Protein AF-A0AAV3SCN1-F1 (afdb_monomer)

Solvent-accessible surface area (backbone atoms only — not comparable to full-atom values): 4745 Å² total; per-residue (Å²): 133,88,58,67,79,30,27,64,89,76,44,72,42,26,37,38,92,87,77,69,56,66,50,48,34,66,60,52,50,52,51,53,53,53,51,52,54,59,50,72,73,51,88,41,89,60,55,76,80,73,83,95,66,82,69,97,70,87,78,89,62,46,75,60,90,82,79,82,81,83,127

Nearest PDB structures (foldseek):
  7oba-assembly1_I  TM=4.381E-01  e=4.670E+00  Homo sapiens

Structure (mmCIF, N/CA/C/O backbone):
data_AF-A0AAV3SCN1-F1
#
_entry.id   AF-A0AAV3SCN1-F1
#
loop_
_atom_site.group_PDB
_atom_site.id
_atom_site.type_symbol
_atom_site.label_atom_id
_ato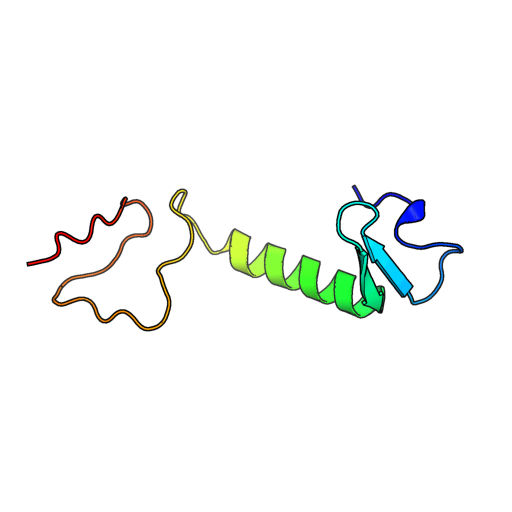m_site.label_alt_id
_atom_site.label_comp_id
_atom_site.label_asym_id
_atom_site.label_entity_id
_atom_site.label_seq_id
_atom_site.pdbx_PDB_ins_code
_atom_site.Cartn_x
_atom_site.Cartn_y
_atom_site.Cartn_z
_atom_site.occupancy
_atom_site.B_iso_or_equiv
_atom_site.auth_seq_id
_atom_site.auth_comp_id
_atom_site.auth_asym_id
_atom_site.auth_atom_id
_atom_site.pdbx_PDB_model_num
ATOM 1 N N . MET A 1 1 ? 0.001 6.411 9.119 1.00 47.25 1 MET A N 1
ATOM 2 C CA . MET A 1 1 ? 1.075 5.874 9.978 1.00 47.25 1 MET A CA 1
ATOM 3 C C . MET A 1 1 ? 0.792 4.403 10.206 1.00 47.25 1 MET A C 1
ATOM 5 O O . MET A 1 1 ? -0.373 4.052 10.343 1.00 47.25 1 MET A O 1
ATOM 9 N N . THR A 1 2 ? 1.805 3.543 10.124 1.00 61.78 2 THR A N 1
ATOM 10 C CA . THR A 1 2 ? 1.671 2.109 10.415 1.00 61.78 2 THR A CA 1
ATOM 11 C C . THR A 1 2 ? 1.560 1.935 11.924 1.00 61.78 2 THR A C 1
ATOM 13 O O . THR A 1 2 ? 2.508 2.259 12.629 1.00 61.78 2 THR A O 1
ATOM 16 N N . LEU A 1 3 ? 0.401 1.485 12.405 1.00 80.19 3 LEU A 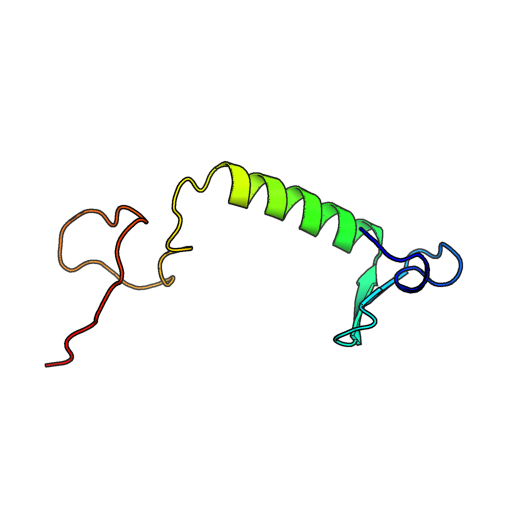N 1
ATOM 17 C CA . LEU A 1 3 ? 0.201 1.109 13.809 1.00 80.19 3 LEU A CA 1
ATOM 18 C C . LEU A 1 3 ? 1.074 -0.112 14.136 1.00 80.19 3 LEU A C 1
ATOM 20 O O . LEU A 1 3 ? 1.163 -0.998 13.279 1.00 80.19 3 LEU A O 1
ATOM 24 N N . GLU A 1 4 ? 1.680 -0.163 15.326 1.00 77.81 4 GLU A N 1
ATOM 25 C CA . GLU A 1 4 ? 2.515 -1.298 15.769 1.00 77.81 4 GLU A CA 1
ATOM 26 C C . GLU A 1 4 ? 1.746 -2.622 15.723 1.00 77.81 4 GLU A C 1
ATOM 28 O O . GLU A 1 4 ? 2.265 -3.627 15.250 1.00 77.81 4 GLU A O 1
ATOM 33 N N . GLU A 1 5 ? 0.457 -2.588 16.057 1.00 83.44 5 GLU A N 1
ATOM 34 C CA . GLU A 1 5 ? -0.472 -3.723 15.986 1.00 83.44 5 GLU A CA 1
ATOM 35 C C . GLU A 1 5 ? -0.605 -4.338 14.583 1.00 83.44 5 GLU A C 1
ATOM 37 O O . GLU A 1 5 ? -1.026 -5.483 14.447 1.00 83.44 5 GLU A O 1
ATOM 42 N N . ASN A 1 6 ? -0.248 -3.614 13.513 1.00 83.12 6 ASN A N 1
ATOM 43 C CA . ASN A 1 6 ? -0.246 -4.203 12.170 1.00 83.12 6 ASN A CA 1
ATOM 44 C C . ASN A 1 6 ? 0.978 -5.097 11.913 1.00 83.12 6 ASN A C 1
ATOM 46 O O . ASN A 1 6 ? 1.062 -5.714 10.854 1.00 83.12 6 ASN A O 1
ATOM 50 N N . ARG A 1 7 ? 1.957 -5.107 12.822 1.00 83.75 7 ARG A N 1
ATOM 51 C CA . ARG A 1 7 ? 3.153 -5.957 12.812 1.00 83.75 7 ARG A CA 1
ATOM 52 C C . ARG A 1 7 ? 3.318 -6.572 14.204 1.00 83.75 7 ARG A C 1
ATOM 54 O O . ARG A 1 7 ? 4.238 -6.182 14.929 1.00 83.75 7 ARG A O 1
ATOM 61 N N . PRO A 1 8 ? 2.413 -7.482 14.603 1.00 74.75 8 PRO A N 1
ATOM 62 C CA . PRO A 1 8 ? 2.470 -8.082 15.927 1.00 74.75 8 PRO A CA 1
ATOM 63 C C . PRO A 1 8 ? 3.863 -8.687 16.146 1.00 74.75 8 PRO A C 1
ATOM 65 O O . PRO A 1 8 ? 4.350 -9.461 15.324 1.00 74.75 8 PRO A O 1
ATOM 68 N N . ASN A 1 9 ? 4.520 -8.273 17.230 1.00 75.00 9 ASN A N 1
ATOM 69 C CA . ASN A 1 9 ? 5.850 -8.724 17.660 1.00 75.00 9 ASN A CA 1
ATOM 70 C C . ASN A 1 9 ? 7.033 -8.343 16.750 1.00 75.00 9 ASN A C 1
ATOM 72 O O . ASN A 1 9 ? 8.101 -8.938 16.865 1.00 75.00 9 ASN A O 1
ATOM 76 N N . GLY A 1 10 ? 6.875 -7.365 15.849 1.00 69.56 10 GLY A N 1
ATOM 77 C CA . GLY A 1 10 ? 7.949 -6.979 14.920 1.00 69.56 10 GLY A CA 1
ATOM 78 C C . GLY A 1 10 ? 8.312 -8.077 13.913 1.00 69.56 10 GLY A C 1
ATOM 79 O O . GLY A 1 10 ? 9.381 -8.028 13.308 1.00 69.56 10 GLY A O 1
ATOM 80 N N . ASP A 1 11 ? 7.421 -9.055 13.746 1.00 71.69 11 ASP A N 1
ATOM 81 C CA . ASP A 1 11 ? 7.617 -10.234 12.915 1.00 71.69 11 ASP A CA 1
ATOM 82 C C . ASP A 1 11 ? 7.586 -9.887 11.414 1.00 71.69 11 ASP A C 1
ATOM 84 O O . ASP A 1 11 ? 7.162 -8.810 10.978 1.00 71.69 11 ASP A O 1
ATOM 88 N N . HIS A 1 12 ? 7.973 -10.847 10.583 1.00 86.50 12 HIS A N 1
ATOM 89 C CA . HIS A 1 12 ? 7.971 -10.747 9.125 1.00 86.50 12 HIS A CA 1
ATOM 90 C C . HIS A 1 12 ? 6.560 -10.677 8.507 1.00 86.50 12 HIS A C 1
ATOM 92 O O . HIS A 1 12 ? 6.396 -10.705 7.284 1.00 86.50 12 HIS A O 1
ATOM 98 N N . ARG A 1 13 ? 5.512 -10.558 9.328 1.00 89.44 13 ARG A N 1
ATOM 99 C CA . ARG A 1 13 ? 4.105 -10.539 8.927 1.00 89.44 13 ARG A CA 1
ATOM 100 C C . ARG A 1 13 ? 3.486 -9.167 9.163 1.00 89.44 13 ARG A C 1
ATOM 102 O O . ARG A 1 13 ? 3.780 -8.464 10.123 1.00 89.44 13 ARG A O 1
ATOM 109 N N . PHE A 1 14 ? 2.610 -8.787 8.249 1.00 91.94 14 PHE A N 1
ATOM 110 C CA . PHE A 1 14 ? 1.759 -7.617 8.354 1.00 91.94 14 PHE A CA 1
ATOM 111 C C . PHE A 1 14 ? 0.303 -8.058 8.314 1.00 91.94 14 PHE A C 1
ATOM 113 O O . PHE A 1 14 ? -0.048 -8.858 7.449 1.00 91.94 14 PHE A O 1
ATOM 120 N N . GLU A 1 15 ? -0.536 -7.478 9.166 1.00 91.88 15 GLU A N 1
ATOM 121 C CA . GLU A 1 15 ? -1.987 -7.648 9.133 1.00 91.88 15 GLU A CA 1
ATOM 122 C C . GLU A 1 15 ? -2.697 -6.306 9.319 1.00 91.88 15 GLU A C 1
ATOM 124 O O . GLU A 1 15 ? -2.398 -5.540 10.229 1.00 91.88 15 GLU A O 1
ATOM 129 N N . CYS A 1 16 ? -3.639 -5.992 8.433 1.00 91.19 16 CYS A N 1
ATOM 130 C CA . CYS A 1 16 ? -4.444 -4.785 8.552 1.00 91.19 16 CYS A CA 1
ATOM 131 C C . CYS A 1 16 ? -5.586 -4.994 9.551 1.00 91.19 16 CYS A C 1
ATOM 133 O O . CYS A 1 16 ? -6.566 -5.663 9.225 1.00 91.19 16 CYS A O 1
ATOM 135 N N . GLN A 1 17 ? -5.541 -4.295 10.685 1.00 90.00 17 GLN A N 1
ATOM 136 C CA . GLN A 1 17 ? -6.566 -4.371 11.742 1.00 90.00 17 GLN A CA 1
ATOM 137 C C . GLN A 1 17 ? -7.983 -3.955 11.298 1.00 90.00 17 GLN A C 1
ATOM 139 O O . GLN A 1 17 ? -8.966 -4.229 11.975 1.00 90.00 17 GLN A O 1
ATOM 144 N N . LYS A 1 18 ? -8.119 -3.273 10.152 1.00 90.44 18 LYS A N 1
ATOM 145 C CA . LYS A 1 18 ? -9.425 -2.823 9.638 1.00 90.44 18 LYS A CA 1
ATOM 146 C C . LYS A 1 18 ? -10.087 -3.796 8.671 1.00 90.44 18 LYS A C 1
ATOM 148 O O . LYS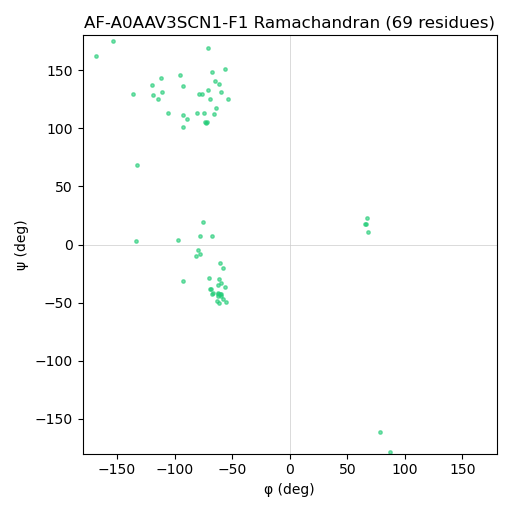 A 1 18 ? -11.306 -3.789 8.562 1.00 90.44 18 LYS A O 1
ATOM 153 N N . CYS A 1 19 ? -9.304 -4.544 7.895 1.00 92.94 19 CYS A N 1
ATOM 154 C CA . CYS A 1 19 ? -9.839 -5.377 6.812 1.00 92.94 19 CYS A CA 1
ATOM 155 C C . CYS A 1 19 ? -9.278 -6.802 6.775 1.00 92.94 19 CYS A C 1
ATOM 157 O O . CYS A 1 19 ? -9.589 -7.533 5.840 1.00 92.94 19 CYS A O 1
ATOM 159 N N . GLY A 1 20 ? -8.429 -7.186 7.733 1.00 90.75 20 GLY A N 1
ATOM 160 C CA . GLY A 1 20 ? -7.838 -8.525 7.812 1.00 90.75 20 GLY A CA 1
ATOM 161 C C . GLY A 1 20 ? -6.841 -8.847 6.695 1.00 90.75 20 GLY A C 1
ATOM 162 O O . GLY A 1 20 ? -6.452 -9.996 6.520 1.00 90.75 20 GLY A O 1
ATOM 163 N N . TYR A 1 21 ? -6.421 -7.861 5.894 1.00 91.00 21 TYR A N 1
ATOM 164 C CA . TYR A 1 21 ? -5.426 -8.088 4.845 1.00 91.00 21 TYR A CA 1
ATOM 165 C C . TYR A 1 21 ? -4.080 -8.460 5.471 1.00 91.00 21 TYR A C 1
ATOM 167 O O . TYR A 1 21 ? -3.441 -7.604 6.087 1.00 91.00 21 TYR A O 1
ATOM 175 N N . ALA A 1 22 ? -3.648 -9.704 5.264 1.00 92.56 22 ALA A N 1
ATOM 176 C CA . ALA A 1 22 ? -2.415 -10.243 5.820 1.00 92.56 22 ALA A CA 1
ATOM 177 C C . ALA A 1 22 ? -1.425 -10.672 4.726 1.00 92.56 22 ALA A C 1
ATOM 179 O O . ALA A 1 22 ? -1.777 -11.421 3.816 1.00 92.56 22 ALA A O 1
ATOM 180 N N . VAL A 1 23 ? -0.179 -10.199 4.809 1.00 93.25 23 VAL A N 1
ATOM 181 C CA . VAL A 1 23 ? 0.926 -10.521 3.879 1.00 93.25 23 VAL A CA 1
ATOM 182 C C . VAL A 1 23 ? 2.281 -10.382 4.583 1.00 93.25 23 VAL A C 1
ATOM 184 O O . VAL A 1 23 ? 2.349 -9.906 5.712 1.00 93.25 23 VAL A O 1
ATOM 187 N N . HIS A 1 24 ? 3.383 -10.729 3.914 1.00 93.06 24 HIS A N 1
ATOM 188 C CA . HIS A 1 24 ? 4.727 -10.448 4.428 1.00 93.06 24 HIS A CA 1
ATOM 189 C C . HIS A 1 24 ? 4.967 -8.936 4.586 1.00 93.06 24 HIS A C 1
ATOM 191 O O . HIS A 1 24 ? 4.604 -8.138 3.710 1.00 93.06 24 HIS A O 1
ATOM 197 N N . ALA A 1 25 ? 5.605 -8.531 5.683 1.00 90.44 25 ALA A N 1
ATOM 198 C CA . ALA A 1 25 ? 5.818 -7.131 6.035 1.00 90.44 25 ALA A CA 1
ATOM 199 C C . ALA A 1 25 ? 6.647 -6.380 4.979 1.00 90.44 25 ALA A C 1
ATOM 201 O O . ALA A 1 25 ? 6.279 -5.262 4.601 1.00 90.44 25 ALA A O 1
ATOM 202 N N . ASP A 1 26 ? 7.706 -7.007 4.459 1.00 91.12 26 ASP A N 1
ATOM 203 C CA . ASP A 1 26 ? 8.560 -6.429 3.407 1.00 91.12 26 ASP A CA 1
ATOM 204 C C . ASP A 1 26 ? 7.850 -6.335 2.060 1.00 91.12 26 ASP A C 1
ATOM 206 O O . ASP A 1 26 ? 7.960 -5.325 1.364 1.00 91.12 26 ASP A O 1
ATOM 210 N N . TYR A 1 27 ? 7.035 -7.336 1.718 1.00 92.62 27 TYR A N 1
ATOM 211 C CA . TYR A 1 27 ? 6.214 -7.291 0.512 1.00 92.62 27 TYR A CA 1
ATOM 212 C C . TYR A 1 27 ? 5.215 -6.128 0.573 1.00 92.62 27 TYR A C 1
ATOM 214 O O . TYR A 1 27 ? 5.077 -5.359 -0.382 1.00 92.62 27 TYR A O 1
ATOM 222 N N . ASN A 1 28 ? 4.554 -5.943 1.721 1.00 92.31 28 ASN A N 1
ATOM 223 C CA . ASN A 1 28 ? 3.660 -4.809 1.934 1.00 92.31 28 ASN A CA 1
ATOM 224 C C . ASN A 1 28 ? 4.406 -3.469 1.843 1.00 92.31 28 ASN A C 1
ATOM 226 O O . ASN A 1 28 ? 3.915 -2.526 1.219 1.00 92.31 28 ASN A O 1
ATOM 230 N N . ALA A 1 29 ? 5.603 -3.382 2.432 1.00 90.62 29 ALA A N 1
ATOM 231 C CA . ALA A 1 29 ? 6.441 -2.189 2.365 1.00 90.62 29 ALA A CA 1
ATOM 232 C C . ALA A 1 29 ? 6.826 -1.853 0.915 1.00 90.62 29 ALA A C 1
ATOM 234 O O . ALA A 1 29 ? 6.574 -0.733 0.461 1.00 90.62 29 ALA A O 1
ATOM 235 N N . ALA A 1 30 ? 7.333 -2.831 0.159 1.00 94.38 30 ALA A N 1
ATOM 236 C CA . ALA A 1 30 ? 7.683 -2.678 -1.250 1.00 94.38 30 ALA A CA 1
ATOM 237 C C . ALA A 1 30 ? 6.476 -2.228 -2.089 1.00 94.38 30 ALA A C 1
ATOM 239 O O . ALA A 1 30 ? 6.565 -1.253 -2.839 1.00 94.38 30 ALA A O 1
ATOM 240 N N . LYS A 1 31 ? 5.311 -2.864 -1.902 1.00 91.56 31 LYS A N 1
ATOM 241 C CA . LYS A 1 31 ? 4.059 -2.502 -2.584 1.00 91.56 31 LYS A CA 1
ATOM 242 C C . LYS A 1 31 ? 3.629 -1.066 -2.276 1.00 91.56 31 LYS A C 1
ATOM 244 O O . LYS A 1 31 ? 3.238 -0.335 -3.188 1.00 91.56 31 LYS A O 1
ATOM 249 N N . ASN A 1 32 ? 3.733 -0.630 -1.022 1.00 90.19 32 ASN A N 1
ATOM 250 C CA . ASN A 1 32 ? 3.383 0.733 -0.616 1.00 90.19 32 ASN A CA 1
ATOM 251 C C . ASN A 1 32 ? 4.325 1.782 -1.225 1.00 90.19 32 ASN A C 1
ATOM 253 O O . ASN A 1 32 ? 3.856 2.814 -1.717 1.00 90.19 32 ASN A O 1
ATOM 257 N N . ILE A 1 33 ? 5.634 1.511 -1.253 1.00 91.19 33 ILE A N 1
ATOM 258 C CA . ILE A 1 33 ? 6.618 2.380 -1.912 1.00 91.19 33 ILE A CA 1
ATOM 259 C C . ILE A 1 33 ? 6.355 2.448 -3.418 1.00 91.19 33 ILE A C 1
ATOM 261 O O . ILE A 1 33 ? 6.230 3.547 -3.963 1.00 91.19 33 ILE A O 1
ATOM 265 N N . ALA A 1 34 ? 6.171 1.307 -4.086 1.00 89.50 34 ALA A N 1
ATOM 266 C CA . ALA A 1 34 ? 5.835 1.264 -5.507 1.00 89.50 34 ALA A CA 1
ATOM 267 C C . ALA A 1 34 ? 4.574 2.093 -5.803 1.00 89.50 34 ALA A C 1
ATOM 269 O O . ALA A 1 34 ? 4.590 2.988 -6.650 1.00 89.50 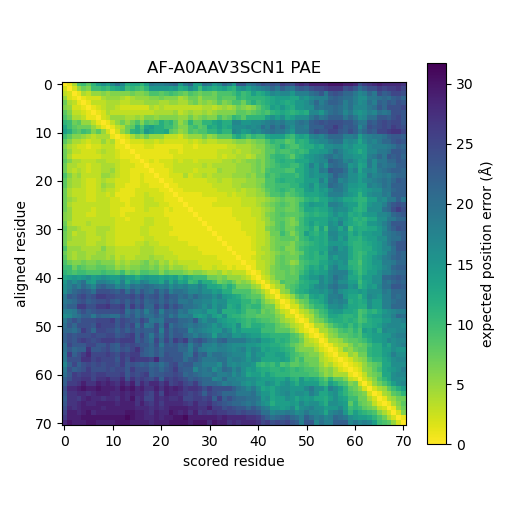34 ALA A O 1
ATOM 270 N N . MET A 1 35 ? 3.499 1.891 -5.035 1.00 85.81 35 MET A N 1
ATOM 271 C CA . MET A 1 35 ? 2.248 2.633 -5.206 1.00 85.81 35 MET A CA 1
ATOM 272 C C . MET A 1 35 ? 2.394 4.139 -4.970 1.00 85.81 35 MET A C 1
ATOM 274 O O . MET A 1 35 ? 1.755 4.923 -5.678 1.00 85.81 35 MET A O 1
ATOM 278 N N . LYS A 1 36 ? 3.254 4.568 -4.038 1.00 86.81 36 LYS A N 1
ATOM 279 C CA . LYS A 1 36 ? 3.606 5.985 -3.852 1.00 86.81 36 LYS A CA 1
ATOM 280 C C . LYS A 1 36 ? 4.223 6.570 -5.124 1.00 86.81 36 LYS A C 1
ATOM 282 O O . LYS A 1 36 ? 3.829 7.661 -5.531 1.00 86.81 36 LYS A O 1
ATOM 287 N N . HIS A 1 37 ? 5.140 5.858 -5.778 1.00 86.19 37 HIS A N 1
ATOM 288 C CA . HIS A 1 37 ? 5.753 6.314 -7.031 1.00 86.19 37 HIS A CA 1
ATOM 289 C C . HIS A 1 37 ? 4.764 6.357 -8.195 1.00 86.19 37 HIS A C 1
ATOM 291 O O . HIS A 1 37 ? 4.739 7.350 -8.924 1.00 86.19 37 HIS A O 1
ATOM 297 N N . VAL A 1 38 ? 3.906 5.340 -8.338 1.00 82.75 38 VAL A N 1
ATOM 298 C CA . VAL A 1 38 ? 2.885 5.346 -9.396 1.00 82.75 38 VAL A CA 1
ATOM 299 C C . VAL A 1 38 ? 1.910 6.514 -9.202 1.00 82.75 38 VAL A C 1
ATOM 301 O O . VAL A 1 38 ? 1.572 7.197 -10.163 1.00 82.75 38 VAL A O 1
ATOM 304 N N . ARG A 1 39 ? 1.489 6.800 -7.961 1.00 77.44 39 ARG A N 1
ATOM 305 C CA . ARG A 1 39 ? 0.604 7.940 -7.661 1.00 77.44 39 ARG A CA 1
ATOM 306 C C . ARG A 1 39 ? 1.287 9.295 -7.853 1.00 77.44 39 ARG A C 1
ATOM 308 O O . ARG A 1 39 ? 0.656 10.200 -8.373 1.00 77.44 39 ARG A O 1
ATOM 315 N N . ARG A 1 40 ? 2.570 9.441 -7.500 1.00 76.19 40 ARG A N 1
ATOM 316 C CA . ARG A 1 40 ? 3.325 10.699 -7.696 1.00 76.19 40 ARG A CA 1
ATOM 317 C C . ARG A 1 40 ? 3.404 11.138 -9.159 1.00 76.19 40 ARG A C 1
ATOM 319 O O . ARG A 1 40 ? 3.439 12.332 -9.428 1.00 76.19 40 ARG A O 1
ATOM 326 N N . ARG A 1 41 ? 3.450 10.191 -10.099 1.00 66.38 41 ARG A N 1
ATOM 327 C CA . ARG A 1 41 ? 3.454 10.494 -11.541 1.00 66.38 41 ARG A CA 1
ATOM 328 C C . ARG A 1 41 ? 2.054 10.766 -12.102 1.00 66.38 41 ARG A C 1
ATOM 330 O O . ARG A 1 41 ? 1.933 11.235 -13.228 1.00 66.38 41 ARG A O 1
ATOM 337 N N . GLN A 1 42 ? 1.007 10.505 -11.324 1.00 66.62 42 GLN A N 1
ATOM 338 C CA . GLN A 1 42 ? -0.378 10.722 -11.711 1.00 66.62 42 GLN A CA 1
ATOM 339 C C . GLN A 1 42 ? -0.821 12.118 -11.245 1.00 66.62 42 GLN A C 1
ATOM 341 O O . GLN A 1 42 ? -1.106 12.332 -10.073 1.00 66.62 42 GLN A O 1
ATOM 346 N N . LYS A 1 43 ? -0.857 13.083 -12.172 1.00 61.53 43 LYS A N 1
ATOM 347 C CA . LYS A 1 43 ? -1.220 14.489 -11.889 1.00 61.53 43 LYS A CA 1
ATOM 348 C C . LYS A 1 43 ? -2.728 14.746 -11.783 1.00 61.53 43 LYS A C 1
ATOM 350 O O . LYS A 1 43 ? -3.136 15.870 -11.518 1.00 61.53 43 LYS A O 1
ATOM 355 N N . SER A 1 44 ? -3.558 13.742 -12.035 1.00 61.22 44 SER A N 1
ATOM 356 C CA . SER A 1 44 ? -5.000 13.920 -12.104 1.00 61.22 44 SER A CA 1
ATOM 357 C C . SER A 1 44 ? -5.733 13.668 -10.798 1.00 61.22 44 SER A C 1
ATOM 359 O O . SER A 1 44 ? -5.550 12.640 -10.147 1.00 61.22 44 SER A O 1
ATOM 361 N N . ILE A 1 45 ? -6.675 14.562 -10.503 1.00 57.78 45 ILE A N 1
ATOM 362 C CA . ILE A 1 45 ? -7.632 14.433 -9.397 1.00 57.78 45 ILE A CA 1
ATOM 363 C C . ILE A 1 45 ? -8.659 13.314 -9.672 1.00 57.78 45 ILE A C 1
ATOM 365 O O . ILE A 1 45 ? -9.125 12.665 -8.741 1.00 57.78 45 ILE A O 1
ATOM 369 N N . GLY A 1 46 ? -8.975 13.032 -10.944 1.00 59.41 46 GLY A N 1
ATOM 370 C CA . GLY A 1 46 ? -10.046 12.110 -11.357 1.00 59.41 46 GLY A CA 1
ATOM 371 C C . GLY A 1 46 ? -9.735 10.610 -11.277 1.00 59.41 46 GLY A C 1
ATOM 372 O O . GLY A 1 46 ? -10.533 9.800 -11.743 1.00 59.41 46 GLY A O 1
ATOM 373 N N . GLY A 1 47 ? -8.596 10.208 -10.707 1.00 62.41 47 GLY A N 1
ATOM 374 C CA . GLY A 1 47 ? -8.207 8.798 -10.640 1.00 62.41 47 GLY A CA 1
ATOM 375 C C . GLY A 1 47 ? -7.629 8.260 -11.956 1.00 62.41 47 GLY A C 1
ATOM 376 O O . GLY A 1 47 ? -7.110 9.019 -12.779 1.00 62.41 47 GLY A O 1
ATOM 377 N N . ARG A 1 48 ? -7.610 6.927 -12.099 1.00 61.50 48 ARG A N 1
ATOM 378 C CA . ARG A 1 48 ? -7.093 6.235 -13.294 1.00 61.50 48 ARG A CA 1
ATOM 379 C C . ARG A 1 48 ? -8.240 5.919 -14.259 1.00 61.50 48 ARG A C 1
ATOM 381 O O . ARG A 1 48 ? -9.327 5.595 -13.780 1.00 61.50 48 ARG A O 1
ATOM 388 N N . PRO A 1 49 ? -8.006 5.948 -15.583 1.00 64.69 49 PRO A N 1
ATOM 389 C CA . PRO A 1 49 ? -8.965 5.430 -16.554 1.00 64.69 49 PRO A CA 1
ATOM 390 C C . PRO A 1 49 ? -9.315 3.967 -16.257 1.00 64.69 49 PRO A C 1
ATOM 392 O O . PRO A 1 49 ? -8.481 3.222 -15.732 1.00 64.69 49 PRO A O 1
ATOM 395 N N . ARG A 1 50 ? -10.532 3.537 -16.619 1.00 61.59 50 ARG A N 1
ATOM 396 C CA . ARG A 1 50 ? -10.856 2.103 -16.644 1.00 61.59 50 ARG A CA 1
ATOM 397 C C . ARG A 1 50 ? -9.905 1.422 -17.632 1.00 61.59 50 ARG A C 1
ATOM 399 O O . ARG A 1 50 ? -9.724 1.906 -18.747 1.00 61.59 50 ARG A O 1
ATOM 406 N N . VAL A 1 51 ? -9.287 0.322 -17.210 1.00 63.34 51 VAL A N 1
ATOM 407 C CA . VAL A 1 51 ? -8.472 -0.512 -18.102 1.00 63.34 5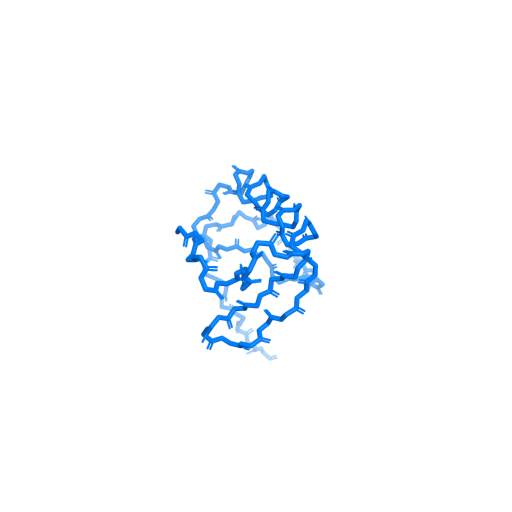1 VAL A CA 1
ATOM 408 C C . VAL A 1 51 ? -9.379 -1.182 -19.142 1.00 63.34 51 VAL A C 1
ATOM 410 O O . VAL A 1 51 ? -10.539 -1.463 -18.847 1.00 63.34 51 VAL A O 1
ATOM 413 N N . ASN A 1 52 ? -8.862 -1.421 -20.350 1.00 59.72 52 ASN A N 1
ATOM 414 C CA . ASN A 1 52 ? -9.558 -2.090 -21.464 1.00 59.72 52 ASN A CA 1
ATOM 415 C C . ASN A 1 52 ? -10.749 -1.337 -22.087 1.00 59.72 52 ASN A C 1
ATOM 417 O O . ASN A 1 52 ? -11.601 -1.956 -22.719 1.00 59.72 52 ASN A O 1
ATOM 421 N N . VAL A 1 53 ? -10.814 -0.009 -21.958 1.00 65.81 53 VAL A N 1
ATOM 422 C CA . VAL A 1 53 ? -11.767 0.809 -22.725 1.00 65.81 53 VAL A CA 1
ATOM 423 C C . VAL A 1 53 ? -11.007 1.545 -23.823 1.00 65.81 53 VAL A C 1
ATOM 425 O O . VAL A 1 53 ? -10.183 2.411 -23.533 1.00 65.81 53 VAL A O 1
ATOM 428 N N . ALA A 1 54 ? -11.276 1.197 -25.083 1.00 67.12 54 ALA A N 1
ATOM 429 C CA . ALA A 1 54 ? -10.789 1.959 -26.227 1.00 67.12 54 ALA A CA 1
ATOM 430 C C . ALA A 1 54 ? -11.624 3.236 -26.379 1.00 67.12 54 ALA A C 1
ATOM 432 O O . ALA A 1 54 ? -12.857 3.194 -26.380 1.00 67.12 54 ALA A O 1
ATOM 433 N N . LEU A 1 55 ? -10.957 4.381 -26.502 1.00 63.75 55 LEU A N 1
ATOM 434 C CA . LEU A 1 55 ? -11.631 5.629 -26.840 1.00 63.75 55 LEU A CA 1
ATOM 435 C C . LEU A 1 55 ? -12.080 5.557 -28.299 1.00 63.75 55 LEU A C 1
ATOM 437 O O . LEU A 1 55 ? -11.289 5.191 -29.164 1.00 63.75 55 LEU A O 1
ATOM 441 N N . LYS A 1 56 ? -13.334 5.933 -28.583 1.00 68.06 56 LYS A N 1
ATOM 442 C CA . LYS A 1 56 ? -13.808 6.075 -29.972 1.00 68.06 56 LYS A CA 1
ATOM 443 C C . LYS A 1 56 ? -13.012 7.153 -30.730 1.00 68.06 56 LYS A C 1
ATOM 445 O O . LYS A 1 56 ? -12.836 7.032 -31.935 1.00 68.06 56 LYS A O 1
ATOM 450 N N . SER A 1 57 ? -12.510 8.172 -30.025 1.00 69.50 57 SER A N 1
ATOM 451 C CA . SER A 1 57 ? -11.536 9.164 -30.504 1.00 69.50 57 S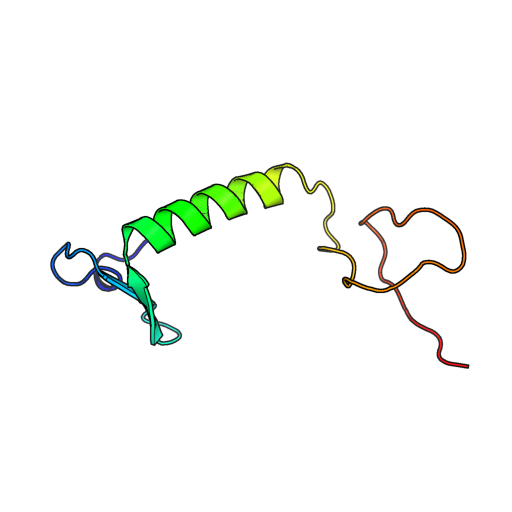ER A CA 1
ATOM 452 C C . SER A 1 57 ? -10.982 9.999 -29.331 1.00 69.50 57 SER A C 1
ATOM 454 O O . SER A 1 57 ? -11.578 10.036 -28.252 1.00 69.50 57 SER A O 1
ATOM 456 N N . GLY A 1 58 ? -9.847 10.682 -29.537 1.00 65.94 58 GLY A N 1
ATOM 457 C CA . GLY A 1 58 ? -9.271 11.652 -28.591 1.00 65.94 58 GLY A CA 1
ATOM 458 C C . GLY A 1 58 ? -8.345 11.075 -27.507 1.00 65.94 58 GLY A C 1
ATOM 459 O O . GLY A 1 58 ? -8.0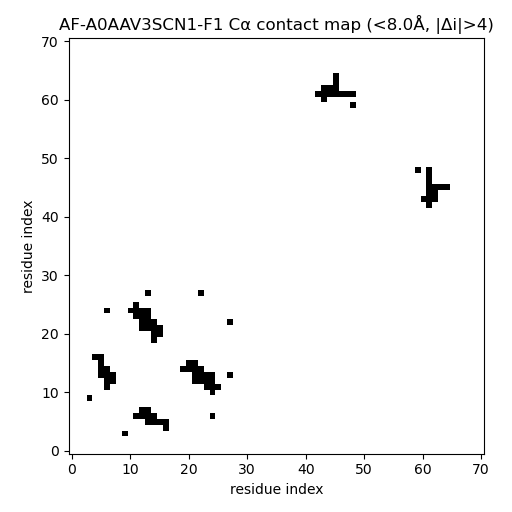78 9.877 -27.459 1.00 65.94 58 GLY A O 1
ATOM 460 N N . THR A 1 59 ? -7.852 11.953 -26.624 1.00 66.88 59 THR A N 1
ATOM 461 C CA . THR A 1 59 ? -6.958 11.615 -25.500 1.00 66.88 59 THR A CA 1
ATOM 462 C C . THR A 1 59 ? -7.664 11.885 -24.174 1.00 66.88 59 THR A C 1
ATOM 464 O O . THR A 1 59 ? -8.115 13.004 -23.925 1.00 66.88 59 THR A O 1
ATOM 467 N N . VAL A 1 60 ? -7.738 10.886 -23.288 1.00 62.78 60 VAL A N 1
ATOM 468 C CA . VAL A 1 60 ? -8.231 11.103 -21.919 1.00 62.78 60 VAL A CA 1
ATOM 469 C C . VAL A 1 60 ? -7.170 11.840 -21.112 1.00 62.78 60 VAL A C 1
ATOM 471 O O . VAL A 1 60 ? -6.180 11.267 -20.658 1.00 62.78 60 VAL A O 1
ATOM 474 N N . ASN A 1 61 ? -7.424 13.124 -20.886 1.00 59.75 61 ASN A N 1
ATOM 475 C CA . ASN A 1 61 ? -6.776 13.874 -19.825 1.00 59.75 61 ASN A CA 1
ATOM 476 C C . ASN A 1 61 ? -7.484 13.511 -18.526 1.00 59.75 61 ASN A C 1
ATOM 478 O O . ASN A 1 61 ? -8.711 13.548 -18.443 1.00 59.75 61 ASN A O 1
ATOM 482 N N . ALA A 1 62 ? -6.737 13.144 -17.495 1.00 55.34 62 ALA A N 1
ATOM 483 C CA . ALA A 1 62 ? -7.325 12.467 -16.346 1.00 55.34 62 ALA A CA 1
ATOM 484 C C . ALA A 1 62 ? -8.146 13.381 -15.386 1.00 55.34 62 ALA A C 1
ATOM 486 O O . ALA A 1 62 ? -8.451 13.010 -14.257 1.00 55.34 62 ALA A O 1
ATOM 487 N N . ASN A 1 63 ? -8.583 14.550 -15.864 1.00 56.12 63 ASN A N 1
ATOM 488 C CA . ASN A 1 63 ? -9.394 15.535 -15.144 1.00 56.12 63 ASN A CA 1
ATOM 489 C C . ASN A 1 63 ? -10.914 15.450 -15.422 1.00 56.12 63 ASN A C 1
ATOM 491 O O . ASN A 1 63 ? -11.652 16.295 -14.927 1.00 56.12 63 ASN A O 1
ATOM 495 N N . GLY A 1 64 ? -11.411 14.480 -16.198 1.00 51.66 64 GLY A N 1
ATOM 496 C CA . GLY A 1 64 ? -12.821 14.441 -16.622 1.00 51.66 64 GLY A CA 1
ATOM 497 C C . GLY A 1 64 ? -13.649 13.317 -15.996 1.00 51.66 64 GLY A C 1
ATOM 498 O O . GLY A 1 64 ? -13.254 12.153 -16.050 1.00 51.66 64 GLY A O 1
ATOM 499 N N . ARG A 1 65 ? -14.836 13.646 -15.460 1.00 55.22 65 ARG A N 1
ATOM 500 C CA . ARG A 1 65 ? -15.901 12.663 -15.193 1.00 55.22 65 ARG A CA 1
ATOM 501 C C . ARG A 1 65 ? -16.363 12.088 -16.534 1.00 55.22 65 ARG A C 1
ATOM 503 O O . ARG A 1 65 ? -16.870 12.825 -17.370 1.00 55.22 65 ARG A O 1
ATOM 510 N N . TYR A 1 66 ? -16.185 10.787 -16.736 1.00 61.78 66 TYR A N 1
ATOM 511 C CA . TYR A 1 66 ? -16.695 10.091 -17.916 1.00 61.78 66 TYR A CA 1
ATOM 512 C C . TYR A 1 66 ? -18.115 9.587 -17.631 1.00 61.78 66 TYR A C 1
ATOM 514 O O . TYR A 1 66 ? -18.283 8.650 -16.848 1.00 61.78 66 TYR A O 1
ATOM 522 N N . SER A 1 67 ? -19.130 10.200 -18.245 1.00 55.81 67 SER A N 1
ATOM 523 C CA . SER A 1 67 ? -20.476 9.625 -18.325 1.00 55.81 67 SER A CA 1
ATOM 524 C C . SER A 1 67 ? -20.591 8.833 -19.625 1.00 55.81 67 SER A C 1
ATOM 526 O O . SER A 1 67 ? -20.591 9.416 -20.709 1.00 55.81 67 SER A O 1
ATOM 528 N N . SER A 1 68 ? -20.686 7.508 -19.541 1.00 55.16 68 SER A N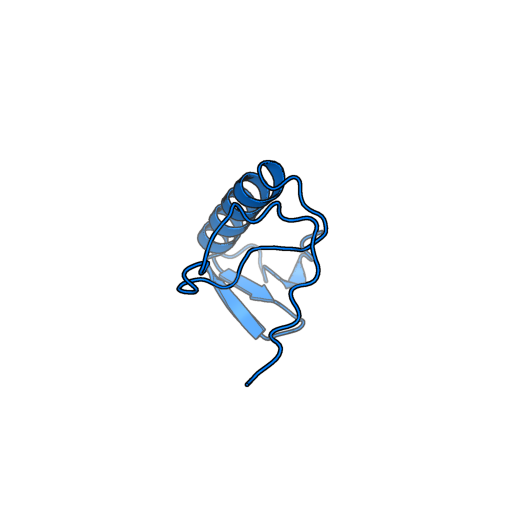 1
ATOM 529 C CA . SER A 1 68 ? -21.122 6.716 -20.689 1.00 55.16 68 SER A CA 1
ATOM 530 C C . SER A 1 68 ? -22.617 6.943 -20.877 1.00 55.16 68 SER A C 1
ATOM 532 O O . SER A 1 68 ? -23.413 6.401 -20.110 1.00 55.16 68 SER A O 1
ATOM 534 N N . THR A 1 69 ? -23.005 7.727 -21.877 1.00 49.22 69 THR A N 1
ATOM 535 C CA . THR A 1 69 ? -24.374 7.654 -22.387 1.00 49.22 69 THR A CA 1
ATOM 536 C C . THR A 1 69 ? -24.470 6.340 -23.150 1.00 49.22 69 THR A C 1
ATOM 538 O O . THR A 1 69 ? -23.850 6.181 -24.201 1.00 49.22 69 THR A O 1
ATOM 541 N N . VAL A 1 70 ? -25.140 5.357 -22.552 1.00 50.84 70 VAL A N 1
ATOM 542 C CA . VAL A 1 70 ? -25.513 4.121 -23.241 1.00 50.84 70 VAL A CA 1
ATOM 5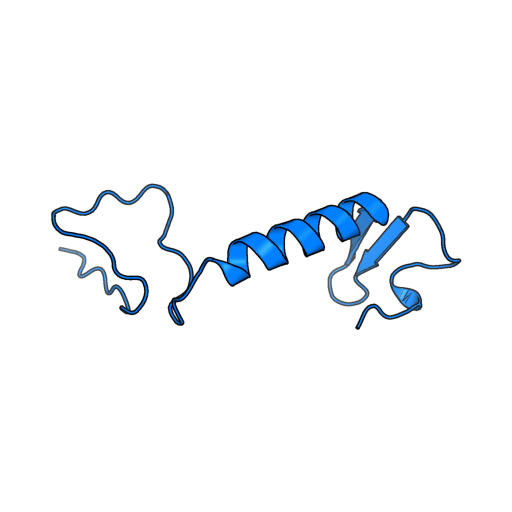43 C C . VAL A 1 70 ? -26.579 4.504 -24.268 1.00 50.84 70 VAL A C 1
ATOM 545 O O . VAL A 1 70 ? -27.551 5.167 -23.906 1.00 50.84 70 VAL A O 1
ATOM 548 N N . ALA A 1 71 ? -26.338 4.148 -25.527 1.00 42.09 71 ALA A N 1
ATOM 549 C CA . ALA A 1 71 ? -27.327 4.127 -26.599 1.00 42.09 71 ALA A CA 1
ATOM 550 C C . ALA A 1 71 ? -27.666 2.665 -26.886 1.00 42.09 71 ALA A C 1
ATOM 552 O O . ALA A 1 71 ? -26.714 1.848 -26.821 1.00 42.09 71 ALA A O 1
#

Secondary structure (DSSP, 8-state):
---GGGSGGG-SEEE-TTT--EEEHHHHHHHHHHHHHHHHT---TT-PPPTT---SSS---TT--------

Mean predicted aligned error: 12.62 Å

Radius of gyration: 18.25 Å; Cα contacts (8 Å, |Δi|>4): 47; chains: 1; bounding box: 36×26×48 Å

InterPro domains:
  IPR010095 Cas12f1-like, TNB domain [PF07282] (11-33)

Organism: Halococcus dombrowskii (NCBI:txid179637)

pLDDT: mean 74.25, std 14.85, range [42.09, 94.38]

Sequence (71 aa):
MTLEENRPNGDHRFECQKCGYAVHADYNAAKNIAMKHVRRRQKSIGGRPRVNVALKSGTVNANGRYSSTVA

Foldseek 3Di:
DDDVVQCVPVDQKGADPPPRDIDGPVVVVVVVVVVVVVVVVQPEPQDDDDPPDDDPDDDDDSHDDDDPPDD